Protein AF-A0A9Q0HAM4-F1 (afdb_monomer_lite)

InterPro domains:
  IPR001270 ClpA/B family [PR00300] (9-27)
  IPR001270 ClpA/B family [PR00300] (38-56)
  IPR001270 ClpA/B family [PR00300] (71-85)
  IPR003959 ATPase, AAA-type, core [PF07724] (1-133)
  IPR027417 P-loop containing nucleoside triphosphate hydrolase [G3DSA:3.40.50.300] (1-137)
  IPR027417 P-loop containing nucleoside triphosphate hydrolase [SSF52540] (1-141)
  IPR050130 ATP-dependent Clp protease/Chaperone ClpA/ClpB [PTHR11638] (1-137)

pLDDT: mean 79.27, std 14.05, range [41.03, 95.0]

Organism: NCBI:txid273540

Structure (mmCIF, N/CA/C/O backbone):
data_AF-A0A9Q0HAM4-F1
#
_entry.id   AF-A0A9Q0HAM4-F1
#
loop_
_atom_site.group_PDB
_atom_site.id
_atom_site.type_symbol
_atom_site.label_atom_id
_atom_site.label_alt_id
_atom_site.label_comp_id
_atom_site.label_asym_id
_atom_site.label_entity_id
_atom_site.label_seq_id
_atom_site.pdbx_PDB_ins_code
_atom_site.Cartn_x
_atom_site.Cartn_y
_atom_site.Cartn_z
_atom_site.occupancy
_atom_site.B_iso_or_equiv
_atom_site.auth_seq_id
_atom_site.auth_comp_id
_atom_site.auth_asym_id
_atom_site.auth_atom_id
_atom_site.pdbx_PDB_model_num
ATOM 1 N N . MET A 1 1 ? -6.052 12.748 -6.527 1.00 52.19 1 MET A N 1
ATOM 2 C CA . MET A 1 1 ? -7.412 12.660 -5.935 1.00 52.19 1 MET A CA 1
ATOM 3 C C . MET A 1 1 ? -7.558 13.655 -4.785 1.00 52.19 1 MET A C 1
ATOM 5 O O . MET A 1 1 ? -6.599 13.840 -4.046 1.00 52.19 1 MET A O 1
ATOM 9 N N . GLU A 1 2 ? -8.719 14.301 -4.628 1.00 48.06 2 GLU A N 1
ATOM 10 C CA . GLU A 1 2 ? -8.999 15.236 -3.519 1.00 48.06 2 GLU A CA 1
ATOM 11 C C . GLU A 1 2 ? -9.031 14.529 -2.150 1.00 48.06 2 GLU A C 1
ATOM 13 O O . GLU A 1 2 ? -9.399 13.349 -2.066 1.00 48.06 2 GLU A O 1
ATOM 18 N N . ARG A 1 3 ? -8.720 15.266 -1.065 1.00 52.91 3 ARG A N 1
ATOM 19 C CA . ARG A 1 3 ? -8.761 14.797 0.344 1.00 52.91 3 ARG A CA 1
ATOM 20 C C . ARG A 1 3 ? -10.054 14.054 0.703 1.00 52.91 3 ARG A C 1
ATOM 22 O O . ARG A 1 3 ? -10.017 13.134 1.516 1.00 52.91 3 ARG A O 1
ATOM 29 N N . HIS A 1 4 ? -11.167 14.405 0.061 1.00 57.12 4 HIS A N 1
ATOM 30 C CA . HIS A 1 4 ? -12.483 13.803 0.277 1.00 57.12 4 HIS A CA 1
ATOM 31 C C . HIS A 1 4 ? -12.558 12.308 -0.071 1.00 57.12 4 HIS A C 1
ATOM 33 O O . HIS A 1 4 ? -13.426 11.607 0.443 1.00 57.12 4 HIS A O 1
ATOM 39 N N . THR A 1 5 ? -11.648 11.790 -0.902 1.00 64.62 5 THR A N 1
ATOM 40 C CA . THR A 1 5 ? -11.645 10.366 -1.287 1.00 64.62 5 THR A CA 1
ATOM 41 C C . THR A 1 5 ? -11.179 9.471 -0.138 1.00 64.62 5 THR A C 1
ATOM 43 O O . THR A 1 5 ? -11.705 8.380 0.053 1.00 64.62 5 THR A O 1
ATOM 46 N N . VAL A 1 6 ? -10.249 9.959 0.688 1.00 68.38 6 VAL A N 1
ATOM 47 C CA . VAL A 1 6 ? -9.730 9.219 1.850 1.00 68.38 6 VAL A CA 1
ATOM 48 C C . VAL A 1 6 ? -10.827 9.057 2.896 1.00 68.38 6 VAL A C 1
ATOM 50 O O . VAL A 1 6 ? -11.056 7.956 3.383 1.00 68.38 6 VAL A O 1
ATOM 53 N N . SER A 1 7 ? -11.581 10.126 3.166 1.00 67.81 7 SER A N 1
ATOM 54 C CA . SER A 1 7 ? -12.722 10.099 4.088 1.00 67.81 7 SER A CA 1
ATOM 55 C C . SER A 1 7 ? -13.820 9.122 3.658 1.00 67.81 7 SER A C 1
ATOM 57 O O . SER A 1 7 ? -14.505 8.576 4.512 1.00 67.81 7 SER A O 1
ATOM 59 N N . LYS A 1 8 ? -13.969 8.825 2.360 1.00 72.25 8 LYS A N 1
ATOM 60 C CA . LYS A 1 8 ? -14.896 7.776 1.896 1.00 72.25 8 LYS A CA 1
ATOM 61 C C . LYS A 1 8 ? -14.405 6.359 2.225 1.00 72.25 8 LYS A C 1
ATOM 63 O O . LYS A 1 8 ? -15.225 5.481 2.482 1.00 72.25 8 LYS A O 1
ATOM 68 N N . LEU A 1 9 ? -13.089 6.136 2.245 1.00 73.69 9 LEU A N 1
ATOM 69 C CA . LEU A 1 9 ? -12.487 4.826 2.526 1.00 73.69 9 LEU A CA 1
ATOM 70 C C . LEU A 1 9 ? -12.490 4.490 4.021 1.00 73.69 9 LEU A C 1
ATOM 72 O O . LEU A 1 9 ? -12.885 3.382 4.381 1.00 73.69 9 LEU A O 1
ATOM 76 N N . ILE A 1 10 ? -12.094 5.439 4.878 1.00 70.75 10 ILE A N 1
ATOM 77 C CA . ILE A 1 10 ? -11.960 5.228 6.336 1.00 70.75 10 ILE A CA 1
ATOM 78 C C . ILE A 1 10 ? -13.118 5.794 7.162 1.00 70.75 10 ILE A C 1
ATOM 80 O O . ILE A 1 10 ? -13.283 5.450 8.327 1.00 70.75 10 ILE A O 1
ATOM 84 N N . GLY A 1 11 ? -13.954 6.630 6.559 1.00 69.94 11 GLY A N 1
ATOM 85 C CA . GLY A 1 11 ? -15.005 7.357 7.252 1.00 69.94 11 GLY A CA 1
ATOM 86 C C . GLY A 1 11 ? -14.618 8.809 7.514 1.00 69.94 11 GLY A C 1
ATOM 87 O O . GLY A 1 11 ? -13.450 9.207 7.536 1.00 69.94 11 GLY A O 1
ATOM 88 N N . THR A 1 12 ? -15.650 9.623 7.670 1.00 72.50 12 THR A N 1
ATOM 89 C CA . THR A 1 12 ? -15.524 11.058 7.879 1.00 72.50 12 THR A CA 1
ATOM 90 C C . THR A 1 12 ? -15.350 11.371 9.380 1.00 72.50 12 THR A C 1
ATOM 92 O O . THR A 1 12 ? -16.045 10.767 10.206 1.00 72.50 12 THR A O 1
ATOM 95 N N . PRO A 1 13 ? -14.464 12.314 9.770 1.00 63.34 13 PRO A N 1
ATOM 96 C CA . PRO A 1 13 ? -14.306 12.734 11.166 1.00 63.34 13 PRO A CA 1
ATOM 97 C C . PRO A 1 13 ? -15.593 13.325 11.776 1.00 63.34 13 PRO A C 1
ATOM 99 O O . PRO A 1 13 ? -16.468 13.786 11.034 1.00 63.34 13 PRO A O 1
ATOM 102 N N . PRO A 1 14 ? -15.717 13.369 13.119 1.00 58.84 14 PRO A N 1
ATOM 103 C CA . PRO A 1 14 ? -16.812 14.075 13.788 1.00 58.84 14 PRO A CA 1
ATOM 104 C C . PRO A 1 14 ? -16.948 15.522 13.291 1.00 58.84 14 PRO A C 1
ATOM 106 O O . PRO A 1 14 ? -15.962 16.251 13.235 1.00 58.84 14 PRO A O 1
ATOM 109 N N . GLY A 1 15 ? -18.168 15.933 12.926 1.00 60.06 15 GLY A N 1
ATOM 110 C CA . GLY A 1 15 ? -18.471 17.306 12.487 1.00 60.06 15 GLY A CA 1
ATOM 111 C C . GLY A 1 15 ? -18.509 17.549 10.970 1.00 60.06 15 GLY A C 1
ATOM 112 O O . GLY A 1 15 ? -18.745 18.679 10.558 1.00 60.06 15 GLY A O 1
ATOM 113 N N . TYR A 1 16 ? -18.328 16.520 10.135 1.00 62.66 16 TYR A N 1
ATOM 114 C CA . TYR A 1 16 ? -18.390 16.627 8.667 1.00 62.66 16 TYR A CA 1
ATOM 115 C C . TYR A 1 16 ? -19.542 15.790 8.064 1.00 62.66 16 TYR A C 1
ATOM 117 O O . TYR A 1 16 ? -19.965 14.777 8.627 1.00 62.66 16 TYR A O 1
ATOM 125 N N . VAL A 1 17 ? -20.057 16.199 6.894 1.00 58.00 17 VAL A N 1
ATOM 126 C CA . VAL A 1 17 ? -21.145 15.497 6.177 1.00 58.00 17 VAL A CA 1
ATOM 127 C C . VAL A 1 17 ? -20.707 14.069 5.815 1.00 58.00 17 VAL A C 1
ATOM 129 O O . VAL A 1 17 ? -19.632 13.869 5.253 1.00 58.00 17 VAL A O 1
ATOM 132 N N . GLY A 1 18 ? -21.528 13.067 6.153 1.00 58.56 18 GLY A N 1
ATOM 133 C CA . GLY A 1 18 ? -21.192 11.642 5.991 1.00 58.56 18 GLY A CA 1
ATOM 134 C C . GLY A 1 18 ? -20.609 10.971 7.242 1.00 58.56 18 GLY A C 1
ATOM 135 O O . GLY A 1 18 ? -20.238 9.806 7.182 1.00 58.56 18 GLY A O 1
ATOM 136 N N . TYR A 1 19 ? -20.572 11.664 8.389 1.00 53.53 19 TYR A N 1
ATOM 137 C CA . TYR A 1 19 ? -20.114 11.126 9.680 1.00 53.53 19 TYR A CA 1
ATOM 138 C C . TYR A 1 19 ? -20.780 9.799 10.102 1.00 53.53 19 TYR A C 1
ATOM 140 O O . TYR A 1 19 ? -20.164 8.990 10.796 1.00 53.53 19 TYR A O 1
ATOM 148 N N . THR A 1 20 ? -22.034 9.549 9.720 1.00 55.34 20 THR A N 1
ATOM 149 C CA . THR A 1 20 ? -22.761 8.317 10.073 1.00 55.34 20 THR A CA 1
ATOM 150 C C . THR A 1 20 ? -22.448 7.129 9.166 1.00 55.34 20 THR A C 1
ATOM 152 O O . THR A 1 20 ? -22.605 5.997 9.617 1.00 55.34 20 THR A O 1
ATOM 155 N N . GLN A 1 21 ? -21.955 7.348 7.944 1.00 60.41 21 GLN A N 1
ATOM 156 C CA . GLN A 1 21 ? -21.498 6.262 7.076 1.00 60.41 21 GLN A CA 1
ATOM 157 C C . GLN A 1 21 ? -20.111 5.798 7.539 1.00 60.41 21 GLN A C 1
ATOM 159 O O . GLN A 1 21 ? -19.176 6.592 7.654 1.00 60.41 21 GLN A O 1
ATOM 164 N N . GLY A 1 22 ? -19.979 4.507 7.859 1.00 63.12 22 GLY A N 1
ATOM 165 C CA . GLY A 1 22 ? -18.666 3.895 8.041 1.00 63.12 22 GLY A CA 1
ATOM 166 C C . GLY A 1 22 ? -17.850 4.000 6.751 1.00 63.12 22 GLY A C 1
ATOM 167 O O . GLY A 1 22 ? -18.414 4.081 5.660 1.00 63.12 22 GLY A O 1
ATOM 168 N N . GLY A 1 23 ? -16.522 4.029 6.870 1.00 76.44 23 GLY A N 1
ATOM 169 C CA . GLY A 1 23 ? -15.656 3.965 5.698 1.00 76.44 23 GLY A CA 1
ATOM 170 C C . GLY A 1 23 ? -15.940 2.704 4.886 1.00 76.44 23 GLY A C 1
ATOM 171 O O . GLY A 1 23 ? -16.059 1.625 5.466 1.00 76.44 23 GLY A O 1
ATOM 172 N N . GLN A 1 24 ? -16.052 2.832 3.563 1.00 79.62 24 GLN A N 1
ATOM 173 C CA . GLN A 1 24 ? -16.427 1.715 2.686 1.00 79.62 24 GLN A CA 1
ATOM 174 C C . GLN A 1 24 ? -15.483 0.518 2.837 1.00 79.62 24 GLN A C 1
ATOM 176 O O . GLN A 1 24 ? -15.936 -0.621 2.911 1.00 79.62 24 GLN A O 1
ATOM 181 N N . LEU A 1 25 ? -14.178 0.780 2.938 1.00 81.88 25 LEU A N 1
ATOM 182 C CA . LEU A 1 25 ? -13.166 -0.260 3.111 1.00 81.88 25 LEU A CA 1
ATOM 183 C C . LEU A 1 25 ? -13.292 -0.931 4.484 1.00 81.88 25 LEU A C 1
ATOM 185 O O . LEU A 1 25 ? -13.243 -2.152 4.597 1.00 81.88 25 LEU A O 1
ATOM 189 N N . ILE A 1 26 ? -13.494 -0.120 5.522 1.00 83.06 26 ILE A N 1
ATOM 190 C CA . ILE A 1 26 ? -13.579 -0.579 6.911 1.00 83.06 26 ILE A CA 1
ATOM 191 C C . ILE A 1 26 ? -14.809 -1.459 7.116 1.00 83.06 26 ILE A C 1
ATOM 193 O O . ILE A 1 26 ? -14.708 -2.520 7.725 1.00 83.06 26 ILE A O 1
ATOM 197 N N . GLU A 1 27 ? -15.969 -1.052 6.600 1.00 82.75 27 GLU A N 1
ATOM 198 C CA . GLU A 1 27 ? -17.176 -1.873 6.702 1.00 82.75 27 GLU A CA 1
ATOM 199 C C . GLU A 1 27 ? -17.070 -3.156 5.876 1.00 82.75 27 GLU A C 1
ATOM 201 O O . GLU A 1 27 ? -17.470 -4.211 6.368 1.00 82.75 27 GLU A O 1
ATOM 206 N N . ALA A 1 28 ? -16.493 -3.095 4.672 1.00 84.75 28 ALA A N 1
ATOM 207 C CA . ALA A 1 28 ? -16.320 -4.270 3.822 1.00 84.75 28 ALA A CA 1
ATOM 208 C C . ALA A 1 28 ? -15.452 -5.344 4.497 1.00 84.75 28 ALA A C 1
ATOM 210 O O . ALA A 1 28 ? -15.871 -6.499 4.582 1.00 84.75 28 ALA A O 1
ATOM 211 N N . VAL A 1 29 ? -14.292 -4.950 5.034 1.00 86.62 29 VAL A N 1
ATOM 212 C CA . VAL A 1 29 ? -13.355 -5.859 5.718 1.00 86.62 29 VAL A CA 1
ATOM 213 C C . VAL A 1 29 ? -13.927 -6.342 7.051 1.00 86.62 29 VAL A C 1
ATOM 215 O O . VAL A 1 29 ? -13.796 -7.513 7.391 1.00 86.62 29 VAL A O 1
ATOM 218 N N . ARG A 1 30 ? -14.647 -5.488 7.793 1.00 85.19 30 ARG A N 1
ATOM 219 C CA . ARG A 1 30 ? -15.315 -5.904 9.038 1.00 85.19 30 ARG A CA 1
ATOM 220 C C . ARG A 1 30 ? -16.366 -6.987 8.788 1.00 85.19 30 ARG A C 1
ATOM 222 O O . ARG A 1 30 ? -16.479 -7.914 9.584 1.00 85.19 30 ARG A O 1
ATOM 229 N N . CYS A 1 31 ? -17.157 -6.852 7.725 1.00 85.62 31 CYS A N 1
ATOM 230 C CA . CYS A 1 31 ? -18.178 -7.839 7.375 1.00 85.62 31 CYS A CA 1
ATOM 231 C C . CYS A 1 31 ? -17.563 -9.122 6.795 1.00 85.62 31 CYS A C 1
ATOM 233 O O . CYS A 1 31 ? -18.089 -10.204 7.040 1.00 85.62 31 CYS A O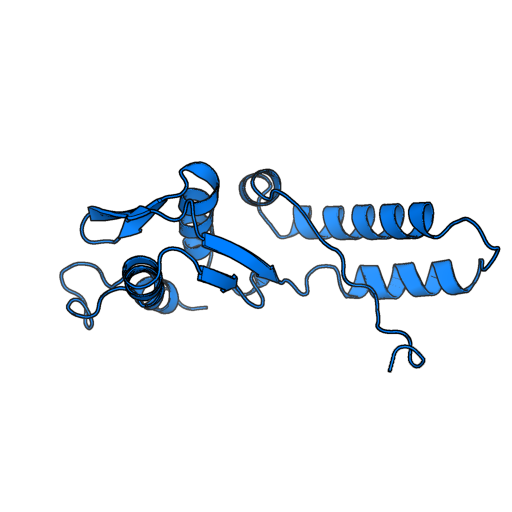 1
ATOM 235 N N . HIS A 1 32 ? -16.450 -9.008 6.063 1.00 88.94 32 HIS A N 1
ATOM 236 C CA . HIS A 1 32 ? -15.762 -10.132 5.425 1.00 88.94 32 HIS A CA 1
ATOM 237 C C . HIS A 1 32 ? -14.239 -10.031 5.639 1.00 88.94 32 HIS A C 1
ATOM 239 O O . HIS A 1 32 ? -13.534 -9.514 4.772 1.00 88.94 32 HIS A O 1
ATOM 245 N N . PRO A 1 33 ? -13.713 -10.541 6.770 1.00 85.44 33 PRO A N 1
ATOM 246 C CA . PRO A 1 33 ? -12.289 -10.415 7.113 1.00 85.44 33 PRO A CA 1
ATOM 247 C C . PRO A 1 33 ? -11.340 -11.154 6.157 1.00 85.44 33 PRO A C 1
ATOM 249 O O . PRO A 1 33 ? -10.181 -10.769 6.016 1.00 85.44 33 PRO A O 1
ATOM 252 N N . TYR A 1 34 ? -11.839 -12.205 5.497 1.00 92.56 34 TYR A N 1
ATOM 253 C CA . TYR A 1 34 ? -11.127 -12.994 4.490 1.00 92.56 34 TYR A CA 1
ATOM 254 C C . TYR A 1 34 ? -11.480 -12.480 3.099 1.00 92.56 34 TYR A C 1
ATOM 256 O O . TYR A 1 34 ? -12.397 -12.984 2.450 1.00 92.56 34 TYR A O 1
ATOM 264 N N . THR A 1 35 ? -10.799 -11.428 2.665 1.00 91.25 35 THR A N 1
ATOM 265 C CA . THR A 1 35 ? -11.120 -10.756 1.405 1.00 91.25 35 THR A CA 1
ATOM 266 C C . THR A 1 35 ? -9.867 -10.308 0.669 1.00 91.25 35 THR A C 1
ATOM 268 O O . THR A 1 35 ? -8.769 -10.285 1.225 1.00 91.25 35 THR A O 1
ATOM 271 N N . VAL A 1 36 ? -10.043 -9.954 -0.601 1.00 93.38 36 VAL A N 1
ATOM 272 C CA . VAL A 1 36 ? -9.008 -9.336 -1.425 1.00 93.38 36 VAL A CA 1
ATOM 273 C C . VAL A 1 36 ? -9.359 -7.865 -1.601 1.00 93.38 36 VAL A C 1
ATOM 275 O O . VAL A 1 36 ? -10.445 -7.526 -2.070 1.00 93.38 36 VAL A O 1
ATOM 278 N N . VAL A 1 37 ? -8.432 -6.983 -1.241 1.00 91.69 37 VAL A N 1
ATOM 279 C CA . VAL A 1 37 ? -8.550 -5.540 -1.452 1.00 91.69 37 VAL A CA 1
ATOM 280 C C . VAL A 1 37 ? -7.654 -5.157 -2.619 1.00 91.69 37 VAL A C 1
ATOM 282 O O . VAL A 1 37 ? -6.435 -5.250 -2.525 1.00 91.69 37 VAL A O 1
ATOM 285 N N . LEU A 1 38 ? -8.261 -4.705 -3.715 1.00 92.94 38 LEU A N 1
ATOM 286 C CA . LEU A 1 38 ? -7.541 -4.206 -4.884 1.00 92.94 38 LEU A CA 1
ATOM 287 C C . LEU A 1 38 ? -7.479 -2.674 -4.858 1.00 92.94 38 LEU A C 1
ATOM 289 O O . LEU A 1 38 ? -8.503 -1.999 -4.967 1.00 92.94 38 LEU A O 1
ATOM 293 N N . CYS A 1 39 ? -6.277 -2.115 -4.771 1.00 91.25 39 CYS A N 1
ATOM 294 C CA . CYS A 1 39 ? -6.021 -0.699 -5.015 1.00 91.25 39 CYS A CA 1
ATOM 295 C C . CYS A 1 39 ? -5.549 -0.515 -6.457 1.00 91.25 39 CYS A C 1
ATOM 297 O O . CYS A 1 39 ? -4.422 -0.867 -6.812 1.00 91.25 39 CYS A O 1
ATOM 299 N N . ASN A 1 40 ? -6.428 0.032 -7.292 1.00 90.69 40 ASN A N 1
ATOM 300 C CA . ASN A 1 40 ? -6.112 0.288 -8.690 1.00 90.69 40 ASN A CA 1
ATOM 301 C C . ASN A 1 40 ? -5.378 1.624 -8.875 1.00 90.69 40 ASN A C 1
ATOM 303 O O . ASN A 1 40 ? -5.731 2.599 -8.209 1.00 90.69 40 ASN A O 1
ATOM 307 N N . GLU A 1 41 ? -4.410 1.668 -9.794 1.00 90.56 41 GLU A N 1
ATOM 308 C CA . GLU A 1 41 ? -3.658 2.878 -10.179 1.00 90.56 41 GLU A CA 1
ATOM 309 C C . GLU A 1 41 ? -3.157 3.693 -8.975 1.00 90.56 41 GLU A C 1
ATOM 311 O O . GLU A 1 41 ? -3.439 4.891 -8.827 1.00 90.56 41 GLU A O 1
ATOM 316 N N . ILE A 1 42 ? -2.430 3.028 -8.075 1.00 90.69 42 ILE A N 1
ATOM 317 C CA . ILE A 1 42 ? -2.044 3.607 -6.786 1.00 90.69 42 ILE A CA 1
ATOM 318 C C . ILE A 1 42 ? -1.188 4.875 -6.934 1.00 90.69 42 ILE A C 1
ATOM 320 O O . ILE A 1 42 ? -1.184 5.731 -6.050 1.00 90.69 42 ILE A O 1
ATOM 324 N N . GLU A 1 43 ? -0.534 5.076 -8.078 1.00 89.44 43 GLU A N 1
ATOM 325 C CA . GLU A 1 43 ? 0.199 6.303 -8.372 1.00 89.44 43 GLU A CA 1
ATOM 326 C C . G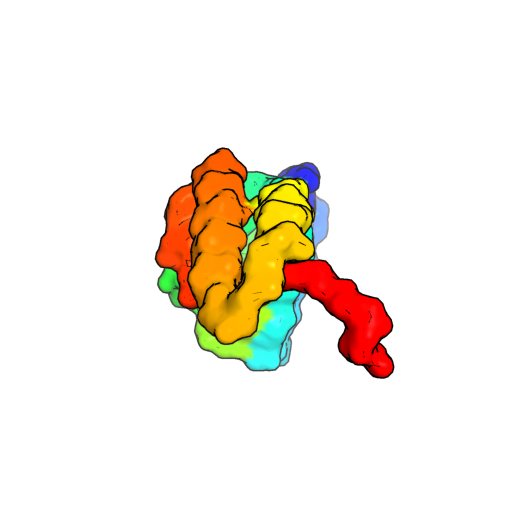LU A 1 43 ? -0.687 7.558 -8.344 1.00 89.44 43 GLU A C 1
ATOM 328 O O . GLU A 1 43 ? -0.217 8.632 -7.975 1.00 89.44 43 GLU A O 1
ATOM 333 N N . LYS A 1 44 ? -1.981 7.448 -8.668 1.00 88.81 44 LYS A N 1
ATOM 334 C CA . LYS A 1 44 ? -2.917 8.589 -8.682 1.00 88.81 44 LYS A CA 1
ATOM 335 C C . LYS A 1 44 ? -3.495 8.907 -7.298 1.00 88.81 44 LYS A C 1
ATOM 337 O O . LYS A 1 44 ? -4.231 9.898 -7.137 1.00 88.81 44 LYS A O 1
ATOM 342 N N . ALA A 1 45 ? -3.201 8.065 -6.307 1.00 86.25 45 ALA A N 1
ATOM 343 C CA . ALA A 1 45 ? -3.723 8.191 -4.959 1.00 86.25 45 ALA A CA 1
ATOM 344 C C . ALA A 1 45 ? -3.182 9.443 -4.253 1.00 86.25 45 ALA A C 1
ATOM 346 O O . ALA A 1 45 ? -2.078 9.926 -4.494 1.00 86.25 45 ALA A O 1
ATOM 347 N N . HIS A 1 46 ? -3.996 9.997 -3.356 1.00 85.31 46 HIS A N 1
ATOM 348 C CA . HIS A 1 46 ? -3.575 11.122 -2.525 1.00 85.31 46 HIS A CA 1
ATOM 349 C C . HIS A 1 46 ? -2.541 10.656 -1.479 1.00 85.31 46 HIS A C 1
ATOM 351 O O . HIS A 1 46 ? -2.722 9.566 -0.935 1.00 85.31 46 HIS A O 1
ATOM 357 N N . PRO A 1 47 ? -1.549 11.484 -1.085 1.00 84.94 47 PRO A N 1
ATOM 358 C CA . PRO A 1 47 ? -0.532 11.126 -0.091 1.00 84.94 47 PRO A CA 1
ATOM 359 C C . PRO A 1 47 ? -1.056 10.447 1.186 1.00 84.94 47 PRO A C 1
ATOM 361 O O . PRO A 1 47 ? -0.490 9.471 1.664 1.00 84.94 47 PRO A O 1
ATOM 364 N N . ASN A 1 48 ? -2.185 10.925 1.714 1.00 83.38 48 ASN A N 1
ATOM 365 C CA . ASN A 1 48 ? -2.831 10.352 2.903 1.00 83.38 48 ASN A CA 1
ATOM 366 C C . ASN A 1 48 ? -3.280 8.883 2.743 1.00 83.38 48 ASN A C 1
ATOM 368 O O . ASN A 1 48 ? -3.401 8.196 3.752 1.00 83.38 48 ASN A O 1
ATOM 372 N N . VAL A 1 49 ? -3.532 8.400 1.520 1.00 86.50 49 VAL A N 1
ATOM 373 C CA . VAL A 1 49 ? -3.830 6.977 1.272 1.00 86.50 49 VAL A CA 1
ATOM 374 C C . VAL A 1 49 ? -2.605 6.126 1.594 1.00 86.50 49 VAL A C 1
ATOM 376 O O . VAL A 1 49 ? -2.750 5.066 2.186 1.00 86.50 49 VAL A O 1
ATOM 379 N N . PHE A 1 50 ? -1.393 6.602 1.302 1.00 88.44 50 PHE A N 1
ATOM 380 C CA . PHE A 1 50 ? -0.178 5.853 1.627 1.00 88.44 50 PHE A CA 1
ATOM 381 C C . PHE A 1 50 ? 0.028 5.706 3.130 1.00 88.44 50 PHE A C 1
ATOM 383 O O . PHE A 1 50 ? 0.440 4.644 3.566 1.00 88.44 50 PHE A O 1
ATOM 390 N N . ASN A 1 51 ? -0.319 6.714 3.934 1.00 87.38 51 ASN A N 1
ATOM 391 C CA . ASN A 1 51 ? -0.243 6.590 5.395 1.00 87.38 51 ASN A CA 1
ATOM 392 C C . ASN A 1 51 ? -1.195 5.504 5.919 1.00 87.38 51 ASN A C 1
ATOM 394 O O . ASN A 1 51 ? -0.835 4.737 6.804 1.00 87.38 51 ASN A O 1
ATOM 398 N N . MET A 1 52 ? -2.396 5.424 5.341 1.00 88.62 52 MET A N 1
ATOM 399 C CA . MET A 1 52 ? -3.363 4.368 5.643 1.00 88.62 52 MET A CA 1
ATOM 400 C C . MET A 1 52 ? -2.819 2.987 5.252 1.00 88.62 52 MET A C 1
ATOM 402 O O . MET A 1 52 ? -2.902 2.048 6.035 1.00 88.62 52 MET A O 1
ATOM 406 N N . LEU A 1 53 ? -2.245 2.870 4.051 1.00 91.44 53 LEU A N 1
ATOM 407 C CA . LEU A 1 53 ? -1.663 1.620 3.559 1.00 91.44 53 LEU A CA 1
ATOM 408 C C . LEU A 1 53 ? -0.449 1.190 4.382 1.00 91.44 53 LEU A C 1
ATOM 410 O O . LEU A 1 53 ? -0.331 0.012 4.679 1.00 91.44 53 LEU A O 1
ATOM 414 N N . LEU A 1 54 ? 0.408 2.124 4.797 1.00 91.75 54 LEU A N 1
ATOM 415 C CA . LEU A 1 54 ? 1.529 1.840 5.693 1.00 91.75 54 LEU A CA 1
ATOM 416 C C . LEU A 1 54 ? 1.035 1.245 7.013 1.00 91.75 54 LEU A C 1
ATOM 418 O O . LEU A 1 54 ? 1.550 0.218 7.426 1.00 91.75 54 LEU A O 1
ATOM 422 N N . GLN A 1 55 ? -0.015 1.810 7.616 1.00 90.94 55 GLN A N 1
ATOM 423 C CA . GLN A 1 55 ? -0.593 1.250 8.841 1.00 90.94 55 GLN A CA 1
ATOM 424 C C . GLN A 1 55 ? -1.074 -0.201 8.642 1.00 90.94 55 GLN A C 1
ATOM 426 O O . GLN A 1 55 ? -0.807 -1.068 9.473 1.00 90.94 55 GLN A O 1
ATOM 431 N N . ILE A 1 56 ? -1.741 -0.476 7.515 1.00 92.69 56 ILE A N 1
ATOM 432 C CA . ILE A 1 56 ? -2.212 -1.825 7.172 1.00 92.69 56 ILE A CA 1
ATOM 433 C C . ILE A 1 56 ? -1.032 -2.779 6.962 1.00 92.69 56 ILE A C 1
ATOM 435 O O . ILE A 1 56 ? -1.048 -3.882 7.498 1.00 92.69 56 ILE A O 1
ATOM 439 N N . LEU A 1 57 ? -0.026 -2.364 6.192 1.00 92.56 57 LEU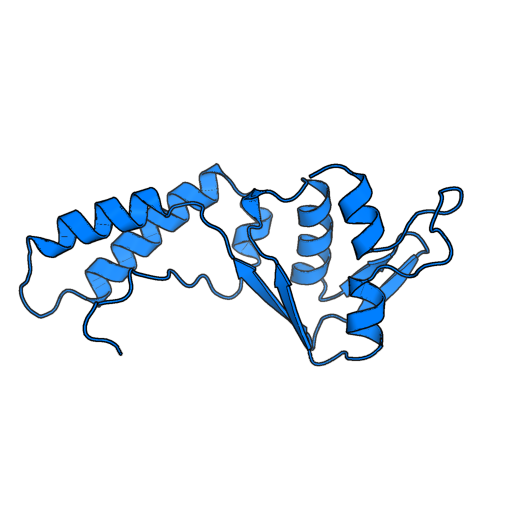 A N 1
ATOM 440 C CA . LEU A 1 57 ? 1.125 -3.190 5.830 1.00 92.56 57 LEU A CA 1
ATOM 441 C C . LEU A 1 57 ? 2.085 -3.428 7.010 1.00 92.56 57 LEU A C 1
ATOM 443 O O . LEU A 1 57 ? 2.774 -4.441 7.032 1.00 92.56 57 LEU A O 1
ATOM 447 N N . GLU A 1 58 ? 2.147 -2.517 7.984 1.00 90.94 58 GLU A N 1
ATOM 448 C CA . GLU A 1 58 ? 3.015 -2.644 9.163 1.00 90.94 58 GLU A CA 1
ATOM 449 C C . GLU A 1 58 ? 2.340 -3.404 10.308 1.00 90.94 58 GLU A C 1
ATOM 451 O O . GLU A 1 58 ? 2.879 -4.396 10.796 1.00 90.94 58 GLU A O 1
ATOM 456 N N . ASP A 1 59 ? 1.148 -2.969 10.722 1.00 90.12 59 ASP A N 1
ATOM 457 C CA . ASP A 1 59 ? 0.487 -3.495 11.923 1.00 90.12 59 ASP A CA 1
ATOM 458 C C . ASP A 1 59 ? -0.573 -4.564 11.609 1.00 90.12 59 ASP A C 1
ATOM 460 O O . ASP A 1 59 ? -1.155 -5.166 12.523 1.00 90.12 59 ASP A O 1
ATOM 464 N N . GLY A 1 60 ? -0.885 -4.780 10.326 1.00 91.25 60 GLY A N 1
ATOM 465 C CA . GLY A 1 60 ? -2.021 -5.600 9.909 1.00 91.25 60 GLY A CA 1
ATOM 466 C C . GLY A 1 60 ? -3.347 -5.019 10.394 1.00 91.25 60 GLY A C 1
ATOM 467 O O . GLY A 1 60 ? -4.289 -5.769 10.635 1.00 91.25 60 GLY A O 1
ATOM 468 N N . ARG A 1 61 ? -3.416 -3.706 10.644 1.00 91.56 61 ARG A N 1
ATOM 469 C CA . ARG A 1 61 ? -4.568 -3.045 11.264 1.00 91.56 61 ARG A CA 1
ATOM 470 C C . ARG A 1 61 ? -4.800 -1.670 10.673 1.00 91.56 61 ARG A C 1
ATOM 472 O O . ARG A 1 61 ? -3.873 -0.996 10.242 1.00 91.56 61 ARG A O 1
ATOM 479 N N . LEU A 1 62 ? -6.049 -1.227 10.721 1.00 90.56 62 LEU A N 1
ATOM 480 C CA . LEU A 1 62 ? -6.420 0.124 10.326 1.00 90.56 62 LEU A CA 1
ATOM 481 C C . LEU A 1 62 ? -7.304 0.763 11.386 1.00 90.56 62 LEU A C 1
ATOM 483 O O . LEU A 1 62 ? -8.310 0.176 11.789 1.00 90.56 62 LEU A O 1
ATOM 487 N N . THR A 1 63 ? -6.952 1.978 11.797 1.00 85.31 63 THR A N 1
ATOM 488 C CA . THR A 1 63 ? -7.744 2.753 12.755 1.00 85.31 63 THR A CA 1
ATOM 489 C C . THR A 1 63 ? -8.532 3.828 12.024 1.00 85.31 63 THR A C 1
ATOM 491 O O . THR A 1 63 ? -7.975 4.616 11.263 1.00 85.31 63 THR A O 1
ATOM 494 N N . ASP A 1 64 ? -9.841 3.870 12.254 1.00 81.62 64 ASP A N 1
ATOM 495 C CA . ASP A 1 64 ? -10.703 4.891 11.671 1.00 81.62 64 ASP A CA 1
ATOM 496 C C . ASP A 1 64 ? -10.591 6.245 12.395 1.00 81.62 64 ASP A C 1
ATOM 498 O O . ASP A 1 64 ? -10.009 6.377 13.474 1.00 81.62 64 ASP A O 1
ATOM 502 N N . SER A 1 65 ? -11.219 7.277 11.828 1.00 75.31 65 SER A N 1
ATOM 503 C CA . SER A 1 65 ? -11.262 8.620 12.424 1.00 75.31 65 SER A CA 1
ATOM 504 C C . SER A 1 65 ? -12.065 8.710 13.731 1.00 75.31 65 SER A C 1
ATOM 506 O O . SER A 1 65 ? -12.118 9.777 14.340 1.00 75.31 65 SER A O 1
ATOM 508 N N . LYS A 1 66 ? -12.734 7.629 14.145 1.00 74.44 66 LYS A N 1
ATOM 509 C CA . LYS A 1 66 ? -13.481 7.501 15.404 1.00 74.44 66 LYS A CA 1
ATOM 510 C C . LYS A 1 66 ? -12.706 6.680 16.446 1.00 74.44 66 LYS A C 1
ATOM 512 O O . LYS A 1 66 ? -13.240 6.438 17.525 1.00 74.44 66 LYS A O 1
ATOM 517 N N . GLY A 1 67 ? -11.477 6.253 16.139 1.00 79.69 67 GLY A N 1
ATOM 518 C CA . GLY A 1 67 ? -10.636 5.446 17.023 1.00 79.69 67 GLY A CA 1
ATOM 519 C C . GLY A 1 67 ? -10.972 3.951 17.036 1.00 79.69 67 GLY A C 1
ATOM 520 O O . GLY A 1 67 ? -10.492 3.231 17.907 1.00 79.69 67 GLY A O 1
ATOM 521 N N . ARG A 1 68 ? -11.793 3.459 16.103 1.00 81.94 68 ARG A N 1
ATOM 522 C CA . ARG A 1 68 ? -12.090 2.028 15.960 1.00 81.94 68 ARG A CA 1
ATOM 523 C C . ARG A 1 68 ? -10.998 1.365 15.130 1.00 81.94 68 ARG A C 1
ATOM 525 O O . ARG A 1 68 ? -10.763 1.766 13.993 1.00 81.94 68 ARG A O 1
ATOM 532 N N . THR A 1 69 ? -10.387 0.322 15.677 1.00 86.94 69 THR A N 1
ATOM 533 C CA . THR A 1 69 ? -9.335 -0.454 15.009 1.00 86.94 69 THR A CA 1
ATOM 534 C C . THR A 1 69 ? -9.908 -1.725 14.397 1.00 86.94 69 THR A C 1
ATOM 536 O O . THR A 1 69 ? -10.569 -2.493 15.094 1.00 86.94 69 THR A O 1
ATOM 539 N N . MET A 1 70 ? -9.647 -1.955 13.112 1.00 87.88 70 MET A N 1
ATOM 540 C CA . MET A 1 70 ? -10.004 -3.184 12.399 1.00 87.88 70 MET A CA 1
ATOM 541 C C . MET A 1 70 ? -8.763 -4.010 12.073 1.00 87.88 70 MET A C 1
ATOM 543 O O . MET A 1 70 ? -7.681 -3.457 11.882 1.00 87.88 70 MET A O 1
ATOM 547 N N . ASP A 1 71 ? -8.943 -5.326 12.001 1.00 90.62 71 ASP A N 1
ATOM 548 C CA . ASP A 1 71 ? -7.896 -6.285 11.653 1.00 90.62 71 ASP A CA 1
ATOM 549 C C . ASP A 1 71 ? -7.890 -6.554 10.138 1.00 90.62 71 ASP A C 1
ATOM 551 O O . ASP A 1 71 ? -8.941 -6.782 9.541 1.00 90.62 71 ASP A O 1
ATOM 555 N N . PHE A 1 72 ? -6.707 -6.498 9.533 1.00 93.56 72 PHE A N 1
ATOM 556 C CA . PHE A 1 72 ? -6.417 -6.744 8.119 1.00 93.56 72 PHE A CA 1
ATOM 557 C C . PHE A 1 72 ? -5.504 -7.965 7.920 1.00 93.56 72 PHE A C 1
ATOM 559 O O . PHE A 1 72 ? -5.151 -8.282 6.788 1.00 93.56 72 PHE A O 1
ATOM 566 N N . LYS A 1 73 ? -5.139 -8.700 8.980 1.00 91.06 73 LYS A N 1
ATOM 567 C CA . LYS A 1 73 ? -4.217 -9.850 8.898 1.00 91.06 73 LYS A CA 1
ATOM 568 C C . LYS A 1 73 ? -4.694 -10.979 7.987 1.00 91.06 73 LYS A C 1
ATOM 570 O O . LYS A 1 73 ? -3.880 -11.759 7.507 1.00 91.06 73 LYS A O 1
ATOM 575 N N . ASN A 1 74 ? -6.001 -11.089 7.761 1.00 91.56 74 ASN A N 1
ATOM 576 C CA . ASN A 1 74 ? -6.602 -12.099 6.888 1.00 91.56 74 ASN A CA 1
ATOM 577 C C . ASN A 1 74 ? -7.035 -11.535 5.524 1.00 91.56 74 ASN A C 1
ATOM 579 O O . ASN A 1 74 ? -7.771 -12.191 4.791 1.00 91.56 74 ASN A O 1
ATOM 583 N N . THR A 1 75 ? -6.587 -10.327 5.181 1.00 92.19 75 THR A N 1
ATOM 584 C CA . THR A 1 75 ? -6.929 -9.640 3.936 1.00 92.19 75 THR A CA 1
ATOM 585 C C . THR A 1 75 ? -5.725 -9.600 3.000 1.00 92.19 75 THR A C 1
ATOM 587 O O . THR A 1 75 ? -4.659 -9.120 3.375 1.00 92.19 75 THR A O 1
ATOM 590 N N . LEU A 1 76 ? -5.901 -10.059 1.759 1.00 93.12 76 LEU A N 1
ATOM 591 C CA . LEU A 1 76 ? -4.881 -9.927 0.719 1.00 93.12 76 LEU A CA 1
ATOM 592 C C . LEU A 1 76 ? -4.986 -8.540 0.083 1.00 93.12 76 LEU A C 1
ATOM 594 O O . LEU A 1 76 ? -5.994 -8.214 -0.543 1.00 93.12 76 LEU A O 1
ATOM 598 N N . LEU A 1 77 ? -3.942 -7.731 0.223 1.00 93.44 77 LEU A N 1
ATOM 599 C CA . LEU A 1 77 ? -3.871 -6.409 -0.387 1.00 93.44 77 LEU A CA 1
ATOM 600 C C . LEU A 1 77 ? -3.106 -6.486 -1.711 1.00 93.44 77 LEU A C 1
ATOM 602 O O . LEU A 1 77 ? -1.921 -6.802 -1.735 1.00 93.44 77 LEU A O 1
ATOM 606 N N . ILE A 1 78 ? -3.779 -6.161 -2.812 1.00 95.00 78 ILE A N 1
ATOM 607 C CA . ILE A 1 78 ? -3.182 -6.085 -4.146 1.00 95.00 78 ILE A CA 1
ATOM 608 C C . ILE A 1 78 ? -3.169 -4.628 -4.578 1.00 95.00 78 ILE A C 1
ATOM 610 O O . ILE A 1 78 ? -4.195 -3.951 -4.554 1.00 95.00 78 ILE A O 1
ATOM 614 N N . MET A 1 79 ? -2.014 -4.143 -5.017 1.00 93.75 79 MET A N 1
ATOM 615 C CA . MET A 1 79 ? -1.872 -2.802 -5.573 1.00 93.75 79 MET A CA 1
ATOM 616 C C . MET A 1 79 ? -1.378 -2.903 -7.006 1.00 93.75 79 MET A C 1
ATOM 618 O O . MET A 1 79 ? -0.469 -3.673 -7.303 1.00 93.75 79 MET A O 1
ATOM 622 N N . THR A 1 80 ? -1.971 -2.114 -7.893 1.00 93.25 80 THR A N 1
ATOM 623 C CA . THR A 1 80 ? -1.522 -2.014 -9.283 1.00 93.25 80 THR A CA 1
ATOM 624 C C . THR A 1 80 ? -1.025 -0.608 -9.554 1.00 93.25 80 THR A C 1
ATOM 626 O O . THR A 1 80 ? -1.525 0.371 -8.989 1.00 93.25 80 THR A O 1
ATOM 629 N N . SER A 1 81 ? -0.017 -0.511 -10.413 1.00 91.81 81 SER A N 1
ATOM 630 C CA . SER A 1 81 ? 0.513 0.764 -10.860 1.00 91.81 81 SER A CA 1
ATOM 631 C C . SER A 1 81 ? 0.931 0.688 -12.314 1.00 91.81 81 SER A C 1
ATOM 633 O O . SER A 1 81 ? 1.494 -0.314 -12.748 1.00 91.81 81 SER A O 1
ATOM 635 N N . ASN A 1 82 ? 0.699 1.775 -13.044 1.00 90.50 82 ASN A N 1
ATOM 636 C CA . ASN A 1 82 ? 1.210 1.926 -14.404 1.00 90.50 82 ASN A CA 1
ATOM 637 C C . ASN A 1 82 ? 2.621 2.542 -14.440 1.00 90.50 82 ASN A C 1
ATOM 639 O O . ASN A 1 82 ? 3.189 2.730 -15.522 1.00 90.50 82 ASN A O 1
ATOM 643 N N . VAL A 1 83 ? 3.205 2.877 -13.284 1.00 90.00 83 VAL A N 1
ATOM 644 C CA . VAL A 1 83 ? 4.578 3.392 -13.198 1.00 90.00 83 VAL A CA 1
ATOM 645 C C . VAL A 1 83 ? 5.552 2.343 -13.735 1.00 90.00 83 VAL A C 1
ATOM 647 O O . VAL A 1 83 ? 5.492 1.173 -13.377 1.00 90.00 83 VAL A O 1
ATOM 650 N N . GLY A 1 84 ? 6.453 2.765 -14.623 1.00 84.06 84 GLY A N 1
ATOM 651 C CA . GLY A 1 84 ? 7.419 1.869 -15.264 1.00 84.06 84 GLY A CA 1
ATOM 652 C C . GLY A 1 84 ? 6.923 1.182 -16.542 1.00 84.06 84 GLY A C 1
ATOM 653 O O . GLY A 1 84 ? 7.718 0.513 -17.196 1.00 84.06 84 GLY A O 1
ATOM 654 N N . SER A 1 85 ? 5.678 1.403 -16.986 1.00 85.50 85 SER A N 1
ATOM 655 C CA . SER A 1 85 ? 5.160 0.800 -18.235 1.00 85.50 85 SER A CA 1
ATOM 656 C C . SER A 1 85 ? 6.020 1.124 -19.466 1.00 85.50 85 SER A C 1
ATOM 658 O O . SER A 1 85 ? 6.303 0.256 -20.290 1.00 85.50 85 SER A O 1
ATOM 660 N N . SER A 1 86 ? 6.517 2.361 -19.568 1.00 82.44 86 SER A N 1
ATOM 661 C CA . SER A 1 86 ? 7.404 2.785 -20.663 1.00 82.44 86 SER A CA 1
ATOM 662 C C . SER A 1 86 ? 8.785 2.118 -20.613 1.00 82.44 86 SER A C 1
ATOM 664 O O . SER A 1 86 ? 9.441 1.953 -21.642 1.00 82.44 86 SER A O 1
ATOM 666 N N . VAL A 1 87 ? 9.236 1.730 -19.419 1.00 83.19 87 VAL A N 1
ATOM 667 C CA . VAL A 1 87 ? 10.487 0.998 -19.206 1.00 83.19 87 VAL A CA 1
ATOM 668 C C . VAL A 1 87 ? 10.319 -0.464 -19.595 1.00 83.19 87 VAL A C 1
ATOM 670 O O . VAL A 1 87 ? 11.200 -0.998 -20.265 1.00 83.19 87 VAL A O 1
ATOM 673 N N . ILE A 1 88 ? 9.179 -1.075 -19.263 1.00 80.50 88 ILE A N 1
ATOM 674 C CA . ILE A 1 88 ? 8.829 -2.432 -19.703 1.00 80.50 88 ILE A CA 1
ATOM 675 C C . ILE A 1 88 ? 8.820 -2.489 -21.233 1.00 80.50 88 ILE A C 1
ATOM 677 O O . ILE A 1 88 ? 9.494 -3.333 -21.815 1.00 80.50 88 ILE A O 1
ATOM 681 N N . GLU A 1 89 ? 8.160 -1.539 -21.900 1.00 79.00 89 GLU A N 1
ATOM 682 C CA . GLU A 1 89 ? 8.095 -1.504 -23.366 1.00 79.00 89 GLU A CA 1
ATOM 683 C C . GLU A 1 89 ? 9.487 -1.378 -24.016 1.00 79.00 89 GLU A C 1
ATOM 685 O O . GLU A 1 89 ? 9.811 -2.090 -24.969 1.00 79.00 89 GLU A O 1
ATOM 690 N N . LYS A 1 90 ? 10.350 -0.503 -23.485 1.00 77.62 90 LYS A N 1
ATOM 691 C CA . LYS A 1 90 ? 11.726 -0.334 -23.985 1.00 77.62 90 LYS A CA 1
ATOM 692 C C . LYS A 1 90 ? 12.619 -1.538 -23.683 1.00 77.62 90 LYS A C 1
ATOM 694 O O . LYS A 1 90 ? 13.470 -1.873 -24.506 1.00 77.62 90 LYS A O 1
ATOM 699 N N . GLY A 1 91 ? 12.449 -2.157 -22.516 1.00 70.19 91 GLY A N 1
ATOM 700 C CA . GLY A 1 91 ? 13.172 -3.359 -22.107 1.00 70.19 91 GLY A CA 1
ATOM 701 C C . GLY A 1 91 ? 12.850 -4.526 -23.032 1.00 70.19 91 GLY A C 1
ATOM 702 O O . GLY A 1 91 ? 13.756 -5.074 -23.653 1.00 70.19 91 GLY A O 1
ATOM 703 N N . VAL A 1 92 ? 11.559 -4.816 -23.217 1.00 68.12 92 VAL A N 1
ATOM 704 C CA . VAL A 1 92 ? 11.072 -5.881 -24.107 1.00 68.12 92 VAL A CA 1
ATOM 705 C C . VAL A 1 92 ? 11.554 -5.678 -25.546 1.00 68.12 92 VAL A C 1
ATOM 707 O O . VAL A 1 92 ? 12.036 -6.624 -26.160 1.00 68.12 92 VAL A O 1
ATOM 710 N N . ARG A 1 93 ? 11.521 -4.446 -26.082 1.00 64.25 93 ARG A N 1
ATOM 711 C CA . ARG A 1 93 ? 12.044 -4.169 -27.436 1.00 64.25 93 ARG A CA 1
ATOM 712 C C . ARG A 1 93 ? 13.537 -4.461 -27.585 1.00 64.25 93 ARG A C 1
ATOM 714 O O . ARG A 1 93 ? 13.936 -4.857 -28.668 1.00 64.25 93 ARG A O 1
ATOM 721 N N . ARG A 1 94 ? 14.361 -4.245 -26.552 1.00 61.44 94 ARG A N 1
ATOM 722 C CA . ARG A 1 94 ? 15.796 -4.588 -26.598 1.00 61.44 94 ARG A CA 1
ATOM 723 C C . ARG A 1 94 ? 16.024 -6.096 -26.536 1.00 61.44 94 ARG A C 1
ATOM 725 O O . ARG A 1 94 ? 16.888 -6.588 -27.240 1.00 61.44 94 ARG A O 1
ATOM 732 N N . ILE A 1 95 ? 15.232 -6.797 -25.731 1.00 61.72 95 ILE A N 1
ATOM 733 C CA . ILE A 1 95 ? 15.301 -8.255 -25.573 1.00 61.72 95 ILE A CA 1
ATOM 734 C C . ILE A 1 95 ? 14.829 -8.979 -26.844 1.00 61.72 95 ILE A C 1
ATOM 736 O O . ILE A 1 95 ? 15.414 -9.979 -27.232 1.00 61.72 95 ILE A O 1
ATOM 740 N N . GLY A 1 96 ? 13.831 -8.440 -27.553 1.00 55.28 96 GLY A N 1
ATOM 741 C CA . GLY A 1 96 ? 13.324 -9.017 -28.805 1.00 55.28 96 GLY A CA 1
ATOM 742 C C . GLY A 1 96 ? 14.314 -9.045 -29.983 1.00 55.28 96 GLY A C 1
ATOM 743 O O . GLY A 1 96 ? 13.968 -9.600 -31.022 1.00 55.28 96 GLY A O 1
ATOM 744 N N . PHE A 1 97 ? 15.512 -8.460 -29.848 1.00 55.31 97 PHE A N 1
ATOM 745 C CA . PHE A 1 97 ? 16.593 -8.562 -30.839 1.00 55.31 97 PHE A CA 1
ATOM 746 C C . PHE A 1 97 ? 17.650 -9.634 -30.502 1.00 55.31 97 PHE A C 1
ATOM 748 O O . PHE A 1 97 ? 18.355 -10.047 -31.417 1.00 55.31 97 PHE A O 1
ATOM 755 N N . ASP A 1 98 ? 17.722 -10.118 -29.256 1.00 51.72 98 ASP A N 1
ATOM 756 C CA . ASP A 1 98 ? 18.705 -11.108 -28.772 1.00 51.72 98 ASP A CA 1
ATOM 757 C C . ASP A 1 98 ? 18.011 -12.442 -28.425 1.00 51.72 98 ASP A C 1
ATOM 759 O O . ASP A 1 98 ? 18.107 -12.963 -27.316 1.00 51.72 98 ASP A O 1
ATOM 763 N N . LEU A 1 99 ? 17.238 -12.994 -29.366 1.00 48.78 99 LEU A N 1
ATOM 764 C CA . LEU A 1 99 ? 16.618 -14.309 -29.188 1.00 48.78 99 LEU A CA 1
ATOM 765 C C . LEU A 1 99 ? 17.653 -15.420 -29.406 1.00 48.78 99 LEU A C 1
ATOM 767 O O . LEU A 1 99 ? 17.731 -15.979 -30.497 1.00 48.78 99 LEU A O 1
ATOM 771 N N . ASP A 1 100 ? 18.379 -15.775 -28.346 1.00 45.25 100 ASP A N 1
ATOM 772 C CA . ASP A 1 100 ? 18.868 -17.140 -28.160 1.00 45.25 100 ASP A CA 1
ATOM 773 C C . ASP A 1 100 ? 18.402 -17.703 -26.807 1.00 45.25 100 ASP A C 1
ATOM 775 O O . ASP A 1 100 ? 18.348 -17.036 -25.771 1.00 45.25 100 ASP A O 1
ATOM 779 N N . TYR A 1 101 ? 17.947 -18.950 -26.883 1.00 46.59 101 TYR A N 1
ATOM 780 C CA . TYR A 1 101 ? 17.186 -19.694 -25.885 1.00 46.59 101 TYR A CA 1
ATOM 781 C C . TYR A 1 101 ? 18.019 -20.017 -24.628 1.00 46.59 101 TYR A C 1
ATOM 783 O O . TYR A 1 101 ? 18.622 -21.078 -24.564 1.00 46.59 101 TYR A O 1
ATOM 791 N N . ASP A 1 102 ? 18.043 -19.115 -23.641 1.00 48.31 102 ASP A N 1
ATOM 792 C CA . ASP A 1 102 ? 18.266 -19.425 -22.203 1.00 48.31 102 ASP A CA 1
ATOM 793 C C . ASP A 1 102 ? 18.130 -18.189 -21.272 1.00 48.31 102 ASP A C 1
ATOM 795 O O . ASP A 1 102 ? 18.194 -18.297 -20.048 1.00 48.31 102 ASP A O 1
ATOM 799 N N . GLU A 1 103 ? 17.888 -16.987 -21.814 1.00 55.47 103 GLU A N 1
ATOM 800 C CA . GLU A 1 103 ? 17.951 -15.721 -21.059 1.00 55.47 103 GLU A CA 1
ATOM 801 C C . GLU A 1 103 ? 16.635 -15.230 -20.418 1.00 55.47 103 GLU A C 1
ATOM 803 O O . GLU A 1 103 ? 16.587 -14.105 -19.916 1.00 55.47 103 GLU A O 1
ATOM 808 N N . ASN A 1 104 ? 15.552 -16.014 -20.395 1.00 59.66 104 ASN A N 1
ATOM 809 C CA . ASN A 1 104 ? 14.244 -15.512 -19.930 1.00 59.66 104 ASN A CA 1
ATOM 810 C C . ASN A 1 104 ? 14.267 -14.985 -18.480 1.00 59.66 104 ASN A C 1
ATOM 812 O O . ASN A 1 104 ? 13.706 -13.921 -18.206 1.00 59.66 104 ASN A O 1
ATOM 816 N N . ASP A 1 105 ? 14.982 -15.657 -17.573 1.00 62.62 105 ASP A N 1
ATOM 817 C CA . ASP A 1 105 ? 15.126 -15.200 -16.183 1.00 62.62 105 ASP A CA 1
ATOM 818 C C . ASP A 1 105 ? 16.040 -13.973 -16.057 1.00 62.62 105 ASP A C 1
ATOM 820 O O . ASP A 1 105 ? 15.767 -13.061 -15.272 1.00 62.62 105 ASP A O 1
ATOM 824 N N . ILE A 1 106 ? 17.122 -13.905 -16.839 1.00 67.31 106 ILE A N 1
ATOM 825 C CA . ILE A 1 106 ? 18.058 -12.767 -16.832 1.00 67.31 106 ILE A CA 1
ATOM 826 C C . ILE A 1 106 ? 17.348 -11.515 -17.360 1.00 67.31 106 ILE A C 1
ATOM 828 O O . ILE A 1 106 ? 17.419 -10.436 -16.764 1.00 67.31 106 ILE A O 1
ATOM 832 N N . SER A 1 107 ? 16.603 -11.685 -18.447 1.00 74.12 107 SER A N 1
ATOM 833 C CA . SER A 1 107 ? 15.758 -10.684 -19.082 1.00 74.12 107 SER A CA 1
ATOM 834 C C . SER A 1 107 ? 14.673 -10.158 -18.132 1.00 74.12 107 SER A C 1
ATOM 836 O O . SER A 1 107 ? 14.567 -8.942 -17.924 1.00 74.12 107 SER A O 1
ATOM 838 N N . TYR A 1 108 ? 13.935 -11.051 -17.463 1.00 79.94 108 TYR A N 1
ATOM 839 C CA . TYR A 1 108 ? 12.918 -10.669 -16.481 1.00 79.94 108 TYR A CA 1
ATOM 840 C C . TYR A 1 108 ? 13.520 -9.926 -15.285 1.00 79.94 108 TYR A C 1
ATOM 842 O O . TYR A 1 108 ? 13.038 -8.852 -14.920 1.00 79.94 108 TYR A O 1
ATOM 850 N N . ASN A 1 109 ? 14.615 -10.432 -14.709 1.00 82.25 109 ASN A N 1
ATOM 851 C CA . ASN A 1 109 ? 15.288 -9.787 -13.580 1.00 82.25 109 ASN A CA 1
ATOM 852 C C . ASN A 1 109 ? 15.822 -8.396 -13.947 1.00 82.25 109 ASN A C 1
ATOM 854 O O . ASN A 1 109 ? 15.744 -7.460 -13.142 1.00 82.25 109 ASN A O 1
ATOM 858 N N . ARG A 1 110 ? 16.299 -8.219 -15.184 1.00 83.38 110 ARG A N 1
ATOM 859 C CA . ARG A 1 110 ? 16.728 -6.919 -15.707 1.00 83.38 110 ARG A CA 1
ATOM 860 C C . ARG A 1 110 ? 15.558 -5.947 -15.831 1.00 83.38 110 ARG A C 1
ATOM 862 O O . ARG A 1 110 ? 15.669 -4.816 -15.359 1.00 83.38 110 ARG A O 1
ATOM 869 N N . ILE A 1 111 ? 14.435 -6.371 -16.418 1.00 83.88 111 ILE A N 1
ATOM 870 C CA . ILE A 1 111 ? 13.223 -5.540 -16.504 1.00 83.88 111 ILE A CA 1
ATOM 871 C C . ILE A 1 111 ? 12.731 -5.185 -15.098 1.00 83.88 111 ILE A C 1
ATOM 873 O O . ILE A 1 111 ? 12.483 -4.013 -14.817 1.00 83.88 111 ILE A O 1
ATOM 877 N N . LYS A 1 112 ? 12.650 -6.167 -14.195 1.00 86.50 112 LYS A N 1
ATOM 878 C CA . LYS A 1 112 ? 12.225 -5.969 -12.806 1.00 86.50 112 LYS A CA 1
ATOM 879 C C . LYS A 1 112 ? 13.097 -4.944 -12.089 1.00 86.50 112 LYS A C 1
ATOM 881 O O . LYS A 1 112 ? 12.565 -4.065 -11.415 1.00 86.50 112 LYS A O 1
ATOM 886 N N . SER A 1 113 ? 14.413 -4.996 -12.286 1.00 88.19 113 SER A N 1
ATOM 887 C CA . SER A 1 113 ? 15.355 -4.026 -11.717 1.00 88.19 113 SER A CA 1
ATOM 888 C C . SER A 1 113 ? 15.087 -2.607 -12.226 1.00 88.19 113 SE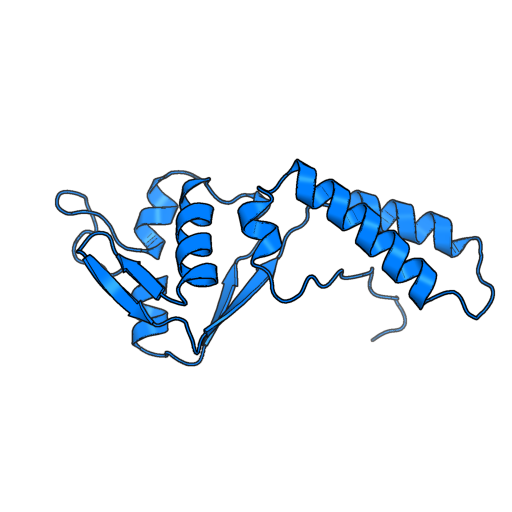R A C 1
ATOM 890 O O . SER A 1 113 ? 14.938 -1.689 -11.422 1.00 88.19 113 SER A O 1
ATOM 892 N N . LEU A 1 114 ? 14.923 -2.433 -13.541 1.00 87.88 114 LEU A N 1
ATOM 893 C CA . LEU A 1 114 ? 14.638 -1.127 -14.145 1.00 87.88 114 LEU A CA 1
ATOM 894 C C . LEU A 1 114 ? 13.281 -0.554 -13.697 1.00 87.88 114 LEU A C 1
ATOM 896 O O . LEU A 1 114 ? 13.168 0.638 -13.418 1.00 87.88 114 LEU A O 1
ATOM 900 N N . VAL A 1 115 ? 12.248 -1.395 -13.591 1.00 89.38 115 VAL A N 1
ATOM 901 C CA . VAL A 1 115 ? 10.931 -0.984 -13.075 1.00 89.38 115 VAL A CA 1
ATOM 902 C C . VAL A 1 115 ? 11.024 -0.597 -11.600 1.00 89.38 115 VAL A C 1
ATOM 904 O O . VAL A 1 115 ? 10.462 0.417 -11.192 1.00 89.38 115 VAL A O 1
ATOM 907 N N . THR A 1 116 ? 11.782 -1.352 -10.804 1.00 88.75 116 THR A N 1
ATOM 908 C CA . THR A 1 116 ? 12.003 -1.054 -9.382 1.00 88.75 116 THR A CA 1
ATOM 909 C C . THR A 1 116 ? 12.701 0.296 -9.195 1.00 88.75 116 THR A C 1
ATOM 911 O O . THR A 1 116 ? 12.358 1.040 -8.277 1.00 88.75 116 THR A O 1
ATOM 914 N N . GLU A 1 117 ? 13.656 0.650 -10.059 1.00 90.12 117 GLU A N 1
ATOM 915 C CA . GLU A 1 117 ? 14.304 1.967 -10.032 1.00 90.12 117 GLU A CA 1
ATOM 916 C C . GLU A 1 117 ? 13.318 3.109 -10.299 1.00 90.12 117 GLU A C 1
ATOM 918 O O . GLU A 1 117 ? 13.342 4.113 -9.589 1.00 90.12 117 GLU A O 1
ATOM 923 N N . GLU A 1 118 ? 12.421 2.958 -11.275 1.00 90.31 118 GLU A N 1
ATOM 924 C CA . GLU A 1 118 ? 11.376 3.957 -11.533 1.00 90.31 118 GLU A CA 1
ATOM 925 C C . GLU A 1 118 ? 10.372 4.051 -10.381 1.00 90.31 118 GLU A C 1
ATOM 927 O O . GLU A 1 118 ? 10.011 5.151 -9.957 1.00 90.31 118 GLU A O 1
ATOM 932 N N . LEU A 1 119 ? 9.972 2.914 -9.810 1.00 90.25 119 LEU A N 1
ATOM 933 C CA . LEU A 1 119 ? 9.087 2.889 -8.648 1.00 90.25 119 LEU A CA 1
ATOM 934 C C . LEU A 1 119 ? 9.713 3.593 -7.444 1.00 90.25 119 LEU A C 1
ATOM 936 O O . LEU A 1 119 ? 9.011 4.336 -6.770 1.00 90.25 119 LEU A O 1
ATOM 940 N N . LYS A 1 120 ? 11.021 3.439 -7.203 1.00 90.38 120 LYS A N 1
ATOM 941 C CA . LYS A 1 120 ? 11.741 4.140 -6.123 1.00 90.38 120 LYS A CA 1
ATOM 942 C C . LYS A 1 120 ? 11.806 5.658 -6.308 1.00 90.38 120 LYS A C 1
ATOM 944 O O . LYS A 1 120 ? 11.961 6.375 -5.325 1.00 90.38 120 LYS A O 1
ATOM 949 N N . LYS A 1 121 ? 11.714 6.161 -7.544 1.00 90.38 121 LYS A N 1
ATOM 950 C CA . LYS A 1 121 ? 11.645 7.609 -7.814 1.00 90.38 121 LYS A CA 1
ATOM 951 C C . LYS A 1 121 ? 10.260 8.177 -7.517 1.00 90.38 121 LYS A C 1
ATOM 953 O O . LYS A 1 121 ? 10.150 9.344 -7.154 1.00 90.38 121 LYS A O 1
ATOM 958 N N . TYR A 1 122 ? 9.218 7.368 -7.704 1.00 89.44 122 TYR A N 1
ATOM 959 C CA . TYR A 1 122 ? 7.830 7.796 -7.551 1.00 89.44 122 TYR A CA 1
ATOM 960 C C . TYR A 1 122 ? 7.285 7.555 -6.140 1.00 89.44 122 TYR A C 1
ATOM 962 O O . TYR A 1 122 ? 6.697 8.443 -5.521 1.00 89.44 122 TYR A O 1
ATOM 970 N N . PHE A 1 123 ? 7.470 6.341 -5.630 1.00 90.12 123 PHE A N 1
ATOM 971 C CA . PHE A 1 123 ? 6.983 5.911 -4.331 1.00 90.12 123 PHE A CA 1
ATOM 972 C C . PHE A 1 123 ? 8.058 6.050 -3.266 1.00 90.12 123 PHE A C 1
ATOM 974 O O . PHE A 1 123 ? 9.255 5.885 -3.494 1.00 90.12 123 PHE A O 1
ATOM 981 N N . ARG A 1 124 ? 7.582 6.313 -2.055 1.00 89.56 124 ARG A N 1
ATOM 982 C CA . ARG A 1 124 ? 8.408 6.363 -0.860 1.00 89.56 124 ARG A CA 1
ATOM 983 C C . ARG A 1 124 ? 9.002 4.979 -0.561 1.00 89.56 124 ARG A C 1
ATOM 985 O O . ARG A 1 124 ? 8.253 3.997 -0.600 1.00 89.56 124 ARG A O 1
ATOM 992 N N . PRO A 1 125 ? 10.305 4.876 -0.242 1.00 89.44 125 PRO A N 1
ATOM 993 C CA . PRO A 1 125 ? 10.942 3.594 0.044 1.00 89.44 125 PRO A CA 1
ATOM 994 C C . PRO A 1 125 ? 10.288 2.874 1.228 1.00 89.44 125 PRO A C 1
ATOM 996 O O . PRO A 1 125 ? 10.241 1.650 1.229 1.00 89.44 125 PRO A O 1
ATOM 999 N N . GLU A 1 126 ? 9.716 3.604 2.188 1.00 91.31 126 GLU A N 1
ATOM 1000 C CA . GLU A 1 126 ? 8.978 3.032 3.316 1.00 91.31 126 GLU A CA 1
ATOM 1001 C C . GLU A 1 126 ? 7.799 2.169 2.861 1.00 91.31 126 GLU A C 1
ATOM 1003 O O . GLU A 1 126 ? 7.564 1.124 3.449 1.00 91.31 126 GLU A O 1
ATOM 1008 N N . LEU A 1 127 ? 7.090 2.555 1.796 1.00 90.56 127 LEU A N 1
ATOM 1009 C CA . LEU A 1 127 ? 5.988 1.754 1.258 1.00 90.56 127 LEU A CA 1
ATOM 1010 C C . LEU A 1 127 ? 6.514 0.515 0.530 1.00 90.56 127 LEU A C 1
ATOM 1012 O O . LEU A 1 127 ? 6.025 -0.588 0.748 1.00 90.56 127 LEU A O 1
ATOM 1016 N N . LEU A 1 128 ? 7.519 0.700 -0.331 1.00 91.38 128 LEU A N 1
ATOM 1017 C CA . LEU A 1 128 ? 8.069 -0.377 -1.158 1.00 91.38 128 LEU A CA 1
ATOM 1018 C C . LEU A 1 128 ? 8.716 -1.477 -0.311 1.00 91.38 128 LEU A C 1
ATOM 1020 O O . LEU A 1 128 ? 8.578 -2.652 -0.628 1.00 91.38 128 LEU A O 1
ATOM 1024 N N . ASN A 1 129 ? 9.371 -1.103 0.788 1.00 91.81 129 ASN A N 1
ATOM 1025 C CA . ASN A 1 129 ? 10.011 -2.035 1.717 1.00 91.81 129 ASN A CA 1
ATOM 1026 C C . ASN A 1 129 ? 9.012 -2.854 2.557 1.00 91.81 129 ASN A C 1
ATOM 1028 O O . ASN A 1 129 ? 9.438 -3.715 3.324 1.00 91.81 129 ASN A O 1
ATOM 1032 N N . ARG A 1 130 ? 7.708 -2.560 2.466 1.00 94.44 130 ARG A N 1
ATOM 1033 C CA . ARG A 1 130 ? 6.630 -3.288 3.155 1.00 94.44 130 ARG A CA 1
ATOM 1034 C C . ARG A 1 130 ? 5.830 -4.196 2.226 1.00 94.44 130 ARG A C 1
ATOM 1036 O O . ARG A 1 130 ? 4.891 -4.834 2.679 1.00 94.44 130 ARG A O 1
ATOM 1043 N N . LEU A 1 131 ? 6.166 -4.227 0.939 1.00 92.31 131 LEU A N 1
ATOM 1044 C CA . LEU A 1 131 ? 5.549 -5.150 -0.005 1.00 92.31 131 LEU A CA 1
ATOM 1045 C C . LEU A 1 131 ? 6.225 -6.511 0.114 1.00 92.31 131 LEU A C 1
ATOM 1047 O O . LEU A 1 131 ? 7.448 -6.591 0.011 1.00 92.31 131 LEU A O 1
ATOM 1051 N N . ASP A 1 132 ? 5.428 -7.564 0.272 1.00 93.00 132 ASP A N 1
ATOM 1052 C CA . ASP A 1 132 ? 5.939 -8.936 0.305 1.00 93.00 132 ASP A CA 1
ATOM 1053 C C . ASP A 1 132 ? 6.517 -9.346 -1.056 1.00 93.00 132 ASP A C 1
ATOM 1055 O O . ASP A 1 132 ? 7.644 -9.831 -1.153 1.00 93.00 132 ASP A O 1
ATOM 1059 N N . GLU A 1 133 ? 5.765 -9.090 -2.131 1.00 92.06 133 GLU A N 1
ATOM 1060 C CA . GLU A 1 133 ? 6.193 -9.343 -3.502 1.00 92.06 133 GLU A CA 1
ATOM 1061 C C . GLU A 1 133 ? 5.823 -8.203 -4.449 1.00 92.06 133 GLU A C 1
ATOM 1063 O O . GLU A 1 133 ? 4.784 -7.552 -4.339 1.00 92.06 133 GLU A O 1
ATOM 1068 N N . MET A 1 134 ? 6.686 -8.010 -5.446 1.00 89.88 134 MET A N 1
ATOM 1069 C CA . MET A 1 134 ? 6.448 -7.127 -6.579 1.00 89.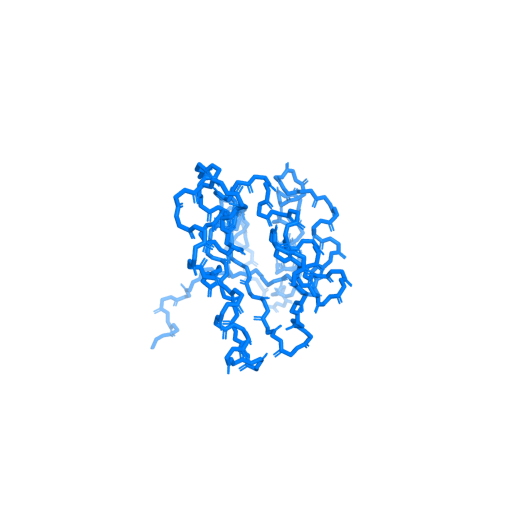88 134 MET A CA 1
ATOM 1070 C C . MET A 1 134 ? 6.480 -7.951 -7.864 1.00 89.88 134 MET A C 1
ATOM 1072 O O . MET A 1 134 ? 7.526 -8.495 -8.245 1.00 89.88 134 MET A O 1
ATOM 1076 N N . ILE A 1 135 ? 5.323 -8.026 -8.520 1.00 89.75 135 ILE A N 1
ATOM 1077 C CA . ILE A 1 135 ? 5.108 -8.768 -9.761 1.00 89.75 135 ILE A CA 1
ATOM 1078 C C . ILE A 1 135 ? 5.122 -7.776 -10.923 1.00 89.75 135 ILE A C 1
ATOM 1080 O O . ILE A 1 135 ? 4.373 -6.799 -10.919 1.00 89.75 135 ILE A O 1
ATOM 1084 N N . VAL A 1 136 ? 5.972 -8.026 -11.920 1.00 87.62 136 VAL A N 1
ATOM 1085 C CA . VAL A 1 136 ? 6.021 -7.222 -13.146 1.00 87.62 136 VAL A CA 1
ATOM 1086 C C . VAL A 1 136 ? 5.268 -7.961 -14.239 1.00 87.62 136 VAL A C 1
ATOM 1088 O O . VAL A 1 136 ? 5.644 -9.065 -14.625 1.00 87.62 136 VAL A O 1
ATOM 1091 N N . LEU A 1 137 ? 4.205 -7.342 -14.746 1.00 85.31 137 LEU A N 1
ATOM 1092 C CA . LEU A 1 137 ? 3.437 -7.886 -15.858 1.00 85.31 137 LEU A CA 1
ATOM 1093 C C . LEU A 1 137 ? 4.103 -7.494 -17.180 1.00 85.31 137 LEU A C 1
ATOM 1095 O O . LEU A 1 137 ? 4.274 -6.312 -17.479 1.00 85.31 137 LEU A O 1
ATOM 1099 N N . ILE A 1 138 ? 4.482 -8.500 -17.965 1.00 78.44 138 ILE A N 1
ATOM 1100 C CA . ILE A 1 138 ? 4.965 -8.328 -19.338 1.00 78.44 138 ILE A CA 1
ATOM 1101 C C . ILE A 1 138 ? 3.788 -8.267 -20.317 1.00 78.44 138 ILE A C 1
ATOM 1103 O O . ILE A 1 138 ? 2.670 -8.670 -19.993 1.00 78.44 138 ILE A O 1
ATOM 1107 N N . MET A 1 139 ? 4.034 -7.735 -21.518 1.00 72.69 1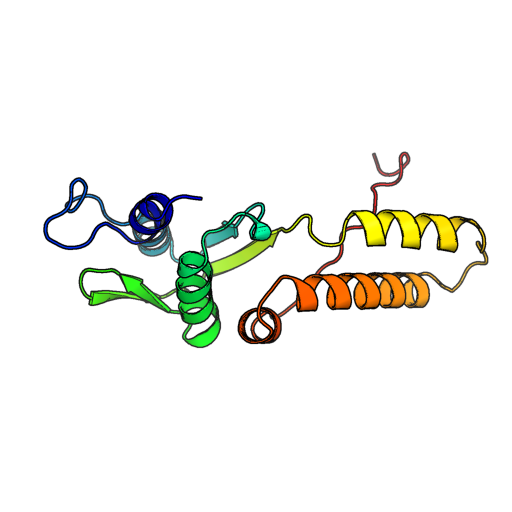39 MET A N 1
ATOM 1108 C CA . MET A 1 139 ? 3.017 -7.698 -22.570 1.00 72.69 139 MET A CA 1
ATOM 1109 C C . MET A 1 139 ? 2.529 -9.110 -22.897 1.00 72.69 139 MET A C 1
ATOM 1111 O O . MET A 1 139 ? 3.313 -10.055 -22.960 1.00 72.69 139 MET A O 1
ATOM 1115 N N . ILE A 1 140 ? 1.223 -9.225 -23.113 1.00 72.75 140 ILE A N 1
ATOM 1116 C CA . ILE A 1 140 ? 0.579 -10.481 -23.482 1.00 72.75 140 ILE A CA 1
ATOM 1117 C C . ILE A 1 140 ? 1.008 -10.821 -24.912 1.00 72.75 140 ILE A C 1
ATOM 1119 O O . ILE A 1 140 ? 0.870 -9.986 -25.811 1.00 72.75 140 ILE A O 1
ATOM 1123 N N . ASP A 1 141 ? 1.534 -12.027 -25.123 1.00 68.75 141 ASP A N 1
ATOM 1124 C CA . ASP A 1 141 ? 1.810 -12.521 -26.469 1.00 68.75 141 ASP A CA 1
ATOM 1125 C C . ASP A 1 141 ? 0.484 -12.780 -27.204 1.00 68.75 141 ASP A C 1
ATOM 1127 O O . ASP A 1 141 ? -0.496 -13.252 -26.622 1.00 68.75 141 ASP A O 1
ATOM 1131 N N . LYS A 1 142 ? 0.439 -12.467 -28.502 1.00 64.50 142 LYS A N 1
ATOM 1132 C CA . LYS A 1 142 ? -0.756 -12.645 -29.342 1.00 64.50 142 LYS A CA 1
ATOM 1133 C C . LYS A 1 142 ? -1.180 -14.111 -29.478 1.00 64.50 142 LYS A C 1
ATOM 1135 O O . LYS A 1 142 ? -2.308 -14.355 -29.892 1.00 64.50 142 LYS A O 1
ATOM 1140 N N . ASN A 1 143 ? -0.308 -15.055 -29.127 1.00 57.34 143 ASN A N 1
ATOM 1141 C CA . ASN A 1 143 ? -0.563 -16.494 -29.193 1.00 57.34 143 ASN A CA 1
ATOM 1142 C C . ASN A 1 143 ? -1.065 -17.109 -27.873 1.00 57.34 143 ASN A C 1
ATOM 1144 O O . ASN A 1 143 ? -1.279 -18.315 -27.819 1.00 57.34 143 ASN A O 1
ATOM 1148 N N . SER A 1 144 ? -1.251 -16.316 -26.814 1.00 55.09 144 SER A N 1
ATOM 1149 C CA . SER A 1 144 ? -1.634 -16.817 -25.484 1.00 55.09 144 SER A CA 1
ATOM 1150 C C . SER A 1 144 ? -3.154 -16.886 -25.246 1.00 55.09 144 SER A C 1
ATOM 1152 O O . SER A 1 144 ? -3.586 -16.787 -24.097 1.00 55.09 144 SER A O 1
ATOM 1154 N N . ALA A 1 145 ? -3.962 -17.018 -26.306 1.00 41.03 145 ALA A N 1
ATOM 1155 C CA . ALA A 1 145 ? -5.427 -17.095 -26.249 1.00 41.03 145 ALA A CA 1
ATOM 1156 C C . ALA A 1 145 ? -5.959 -18.403 -26.845 1.00 41.03 145 ALA A C 1
ATOM 1158 O O . ALA A 1 145 ? -5.450 -18.809 -27.913 1.00 41.03 145 ALA A O 1
#

Secondary structure (DSSP, 8-state):
--THHHHHHHBPPTTSTTTTSBPHHHHHHHH-SS-EEEE-SGGGS-HHHHHHHHHHHHHSEEE-TTS-EEE-TT-EEEE---TTHHHHHHHHHHHTT---TT-HHHHHHHHHHHHHHHHHHHS-HHHHTT-S--PPPPPPPTT--

Foldseek 3Di:
DDPVVVCLQQNDAPPDPRNPPGRPVQVVCVVPVQEEAEAEACLPDDPVVLVQLLCCLPVQWGAGNVRDIDGNPNYHYHYDHCFLVVVLVVLVVVVVVPDDPDCPVVSVVVSVVSSVVRCVVRDPVSSVVSDPDDDDDHDDDPPPD

Sequence (145 aa):
MERHTVSKLIGTPPGYVGYTQGGQLIEAVRCHPYTVVLCNEIEKAHPNVFNMLLQILEDGRLTDSKGRTMDFKNTLLIMTSNVGSSVIEKGVRRIGFDLDYDENDISYNRIKSLVTEELKKYFRPELLNRLDEMIVLIMIDKNSA

Radius of gyration: 18.97 Å; chains: 1; bounding box: 42×37×48 Å